Protein AF-A0A452XSV7-F1 (afdb_monomer_lite)

Organism: Aegilops tauschii subsp. strangulata (NCBI:txid200361)

Structure (mmCIF, N/CA/C/O backbone):
data_AF-A0A452XSV7-F1
#
_entry.id   AF-A0A452XSV7-F1
#
loop_
_atom_site.group_PDB
_atom_site.id
_atom_site.type_symbol
_atom_site.label_atom_id
_atom_site.label_alt_id
_atom_site.label_comp_id
_atom_site.label_asym_id
_atom_site.label_entity_id
_atom_site.label_seq_id
_atom_site.pdbx_PDB_ins_code
_atom_site.Cartn_x
_atom_site.Cartn_y
_atom_site.Cartn_z
_atom_site.occupancy
_atom_site.B_iso_or_equiv
_atom_site.auth_seq_id
_atom_site.auth_comp_id
_atom_site.auth_asym_id
_atom_site.auth_atom_id
_atom_site.pdbx_PDB_model_num
ATOM 1 N N . ASP A 1 1 ? -55.472 5.247 22.902 1.00 53.59 1 ASP A N 1
ATOM 2 C CA . ASP A 1 1 ? -54.547 4.288 22.271 1.00 53.59 1 ASP A CA 1
ATOM 3 C C . ASP A 1 1 ? -53.334 4.988 21.694 1.00 53.59 1 ASP A C 1
ATOM 5 O O . ASP A 1 1 ? -53.456 5.799 20.784 1.00 53.59 1 ASP A O 1
ATOM 9 N N . THR A 1 2 ? -52.166 4.745 22.281 1.00 67.69 2 THR A N 1
ATOM 10 C CA . THR A 1 2 ? -50.875 5.233 21.781 1.00 67.69 2 THR A CA 1
ATOM 11 C C . THR A 1 2 ? -50.375 4.267 20.703 1.00 67.69 2 THR A C 1
ATOM 13 O O . THR A 1 2 ? -50.381 3.059 20.945 1.00 67.69 2 THR A O 1
ATOM 16 N N . PRO A 1 3 ? -49.940 4.747 19.525 1.00 73.38 3 PRO A N 1
ATOM 17 C CA . PRO A 1 3 ? -49.461 3.866 18.467 1.00 73.38 3 PRO A CA 1
ATOM 18 C C . PRO A 1 3 ? -48.168 3.149 18.893 1.00 73.38 3 PRO A C 1
ATOM 20 O O . PRO A 1 3 ? -47.402 3.689 19.702 1.00 73.38 3 PRO A O 1
ATOM 23 N N . PRO A 1 4 ? -47.897 1.943 18.359 1.00 75.38 4 PRO A N 1
ATOM 24 C CA . PRO A 1 4 ? -46.691 1.201 18.692 1.00 75.38 4 PRO A CA 1
ATOM 25 C C . PRO A 1 4 ? -45.455 2.000 18.263 1.00 75.38 4 PRO A C 1
ATOM 27 O O . PRO A 1 4 ? -45.307 2.379 17.102 1.00 75.38 4 PRO A O 1
ATOM 30 N N . ARG A 1 5 ? -44.559 2.272 19.218 1.00 76.56 5 ARG A N 1
ATOM 31 C CA . ARG A 1 5 ? -43.235 2.826 18.918 1.00 76.56 5 ARG A CA 1
ATOM 32 C C . ARG A 1 5 ? -42.434 1.764 18.175 1.00 76.56 5 ARG A C 1
ATOM 34 O O . ARG A 1 5 ? -42.193 0.689 18.720 1.00 76.56 5 ARG A O 1
ATOM 41 N N . TRP A 1 6 ? -42.014 2.076 16.954 1.00 80.94 6 TRP A N 1
ATOM 42 C CA . TRP A 1 6 ? -41.057 1.255 16.220 1.00 80.94 6 TRP A CA 1
ATOM 43 C C . TRP A 1 6 ? -39.777 1.071 17.052 1.00 80.94 6 TRP A C 1
ATOM 45 O O . TRP A 1 6 ? -39.367 2.006 17.752 1.00 80.94 6 TRP A O 1
ATOM 55 N N . PRO A 1 7 ? -39.160 -0.123 17.028 1.00 83.88 7 PRO A N 1
ATOM 56 C CA . PRO A 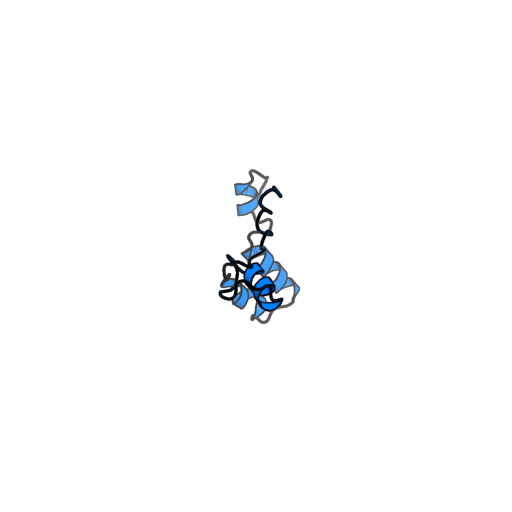1 7 ? -37.908 -0.348 17.732 1.00 83.88 7 PRO A CA 1
ATOM 57 C C . PRO A 1 7 ? -36.814 0.577 17.172 1.00 83.88 7 PRO A C 1
ATOM 59 O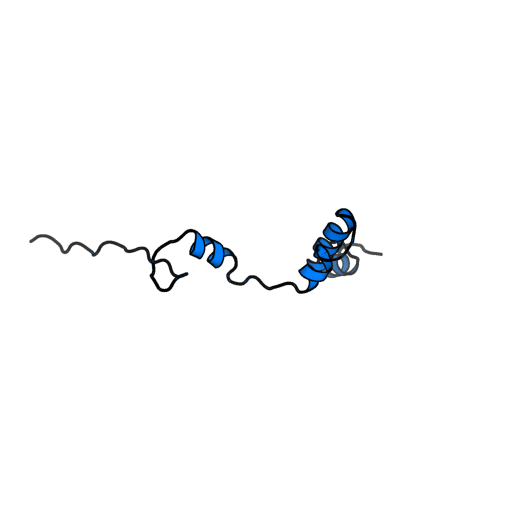 O . PRO A 1 7 ? -36.801 0.845 15.972 1.00 83.88 7 PRO A O 1
ATOM 62 N N . PRO A 1 8 ? -35.902 1.079 18.021 1.00 83.94 8 PRO A N 1
ATOM 63 C CA . PRO A 1 8 ? -34.822 1.946 17.572 1.00 83.94 8 PRO A CA 1
ATOM 64 C C . PRO A 1 8 ? -33.840 1.180 16.680 1.00 83.94 8 PRO A C 1
ATOM 66 O O . PRO A 1 8 ? -33.454 0.050 17.004 1.00 83.94 8 PRO A O 1
ATOM 69 N N . ASP A 1 9 ? -33.399 1.824 15.600 1.00 85.00 9 ASP A N 1
ATOM 70 C CA . ASP A 1 9 ? -32.376 1.287 14.705 1.00 85.00 9 ASP A CA 1
ATOM 71 C C . ASP A 1 9 ? -31.071 1.012 15.462 1.00 85.00 9 ASP A C 1
ATOM 73 O O . ASP A 1 9 ? -30.616 1.806 16.292 1.00 85.00 9 ASP A O 1
ATOM 77 N N . ARG A 1 10 ? -30.448 -0.135 15.169 1.00 81.75 10 ARG A N 1
ATOM 78 C CA . ARG A 1 10 ? -29.183 -0.559 15.780 1.00 81.75 10 ARG A CA 1
ATOM 79 C C . ARG A 1 10 ? -28.099 -0.689 14.722 1.00 81.75 10 ARG A C 1
ATOM 81 O O . ARG A 1 10 ? -28.228 -1.468 13.782 1.00 81.75 10 ARG A O 1
ATOM 88 N N . LEU A 1 11 ? -26.995 0.026 14.922 1.00 82.44 11 LEU A N 1
ATOM 89 C CA . LEU A 1 11 ? -25.794 -0.119 14.107 1.00 82.44 11 LEU A CA 1
ATOM 90 C C . LEU A 1 11 ? -24.956 -1.288 14.645 1.00 82.44 11 LEU A C 1
ATOM 92 O O . LEU A 1 11 ? -24.523 -1.254 15.795 1.00 82.44 11 LEU A O 1
ATOM 96 N N . GLN A 1 12 ? -24.716 -2.310 13.822 1.00 87.00 12 GLN A N 1
ATOM 97 C CA . GLN A 1 12 ? -23.827 -3.425 14.162 1.00 87.00 12 GLN A CA 1
ATOM 98 C C . GLN A 1 12 ? -22.566 -3.398 13.304 1.00 87.00 12 GLN A C 1
ATOM 100 O O . GLN A 1 12 ? -22.612 -3.276 12.077 1.00 87.00 12 GLN A O 1
ATOM 105 N N . TRP A 1 13 ? -21.418 -3.533 13.959 1.00 91.44 13 TRP A N 1
ATOM 106 C CA . TRP A 1 13 ? -20.131 -3.603 13.294 1.00 91.44 13 TRP A CA 1
ATOM 107 C C . TRP A 1 13 ? -19.857 -5.022 12.786 1.00 91.44 13 TRP A C 1
ATOM 109 O O . TRP A 1 13 ? -19.554 -5.928 13.551 1.00 91.44 13 TRP A O 1
ATOM 119 N N . LYS A 1 14 ? -19.931 -5.216 11.468 1.00 88.81 14 LYS A N 1
ATOM 120 C CA . LYS A 1 14 ? -19.796 -6.536 10.824 1.00 88.81 14 LYS A CA 1
ATOM 121 C C . LYS A 1 14 ? -18.381 -7.130 10.815 1.00 88.81 14 LYS A C 1
ATOM 123 O O . LYS A 1 14 ? -18.208 -8.277 10.421 1.00 88.81 14 LYS A O 1
ATOM 128 N N . TRP A 1 15 ? -17.367 -6.346 11.180 1.00 84.94 15 TRP A N 1
ATOM 129 C CA . TRP A 1 15 ? -15.958 -6.748 11.081 1.00 84.94 15 TRP A CA 1
ATOM 130 C C . TRP A 1 15 ? -15.382 -7.279 12.398 1.00 84.94 15 TRP A C 1
ATOM 132 O O . TRP A 1 15 ? -14.173 -7.480 12.506 1.00 84.94 15 TRP A O 1
ATOM 142 N N . ASN A 1 16 ? -16.224 -7.515 13.406 1.00 86.06 16 ASN A N 1
ATOM 143 C CA . ASN A 1 16 ? -15.862 -8.315 14.568 1.00 86.06 16 ASN A CA 1
ATOM 144 C C . ASN A 1 16 ? -17.046 -9.137 15.090 1.00 86.06 16 ASN A C 1
ATOM 146 O O . ASN A 1 16 ? -18.206 -8.840 14.823 1.00 86.06 16 ASN A O 1
ATOM 150 N N . ALA A 1 17 ? -16.734 -10.180 15.859 1.00 84.06 17 ALA A N 1
ATOM 151 C CA . ALA A 1 17 ? -17.744 -11.063 16.437 1.00 84.06 17 ALA A CA 1
ATOM 152 C C . ALA A 1 17 ? -18.574 -10.391 17.546 1.00 84.06 17 ALA A C 1
ATOM 154 O O . ALA A 1 17 ? -19.689 -10.821 17.817 1.00 84.06 17 ALA A O 1
ATOM 155 N N . SER A 1 18 ? -18.047 -9.340 18.189 1.00 85.44 18 SER A N 1
ATOM 156 C CA . SER A 1 18 ? -18.758 -8.610 19.245 1.00 85.44 18 SER A CA 1
ATOM 157 C C . SER A 1 18 ? -19.779 -7.600 18.715 1.00 85.44 18 SER A C 1
ATOM 159 O O . SER A 1 18 ? -20.549 -7.062 19.503 1.00 85.44 18 SER A O 1
ATOM 161 N N . GLY A 1 19 ? -19.795 -7.318 17.408 1.00 87.62 19 GLY A N 1
ATOM 162 C CA . GLY A 1 19 ? -20.687 -6.332 16.798 1.00 87.62 19 GLY A CA 1
ATOM 163 C C . GLY A 1 19 ? -20.385 -4.878 17.182 1.00 87.62 19 GLY A C 1
ATOM 164 O O . GLY A 1 19 ? -21.131 -3.981 16.786 1.00 87.62 19 GLY A O 1
ATOM 165 N N . THR A 1 20 ? -19.304 -4.622 17.926 1.00 89.06 20 THR A N 1
ATOM 166 C CA . THR A 1 20 ? -18.965 -3.306 18.490 1.00 89.06 20 THR A CA 1
ATOM 167 C C . THR A 1 20 ? -17.826 -2.659 17.721 1.00 89.06 20 THR A C 1
ATOM 169 O O . THR A 1 20 ? -16.800 -3.283 17.485 1.00 89.06 20 THR A O 1
ATOM 172 N N . TYR A 1 21 ? -17.935 -1.381 17.379 1.00 89.81 21 TYR A N 1
ATOM 173 C CA . TYR A 1 21 ? -16.835 -0.677 16.722 1.00 89.81 21 TYR A CA 1
ATOM 174 C C . TYR A 1 21 ? -15.572 -0.620 17.600 1.00 89.81 21 TYR A C 1
ATOM 176 O O . TYR A 1 21 ? -15.633 -0.255 18.774 1.00 89.81 21 TYR A O 1
ATOM 184 N N . THR A 1 22 ? -14.409 -0.910 17.011 1.00 91.69 22 THR A N 1
ATOM 185 C CA . THR A 1 22 ? -13.102 -0.624 17.619 1.00 91.69 22 THR A CA 1
ATOM 186 C C . THR A 1 22 ? -12.144 -0.068 16.571 1.00 91.69 22 THR A C 1
ATOM 188 O O . THR A 1 22 ? -12.177 -0.489 15.416 1.00 91.69 22 THR A O 1
ATOM 191 N N . ALA A 1 23 ? -11.236 0.828 16.973 1.00 93.00 23 ALA A N 1
ATOM 192 C CA . ALA A 1 23 ? -10.216 1.369 16.067 1.00 93.00 23 ALA A CA 1
ATOM 193 C C . ALA A 1 23 ? -9.321 0.269 15.457 1.00 93.00 23 ALA A C 1
ATOM 195 O O . ALA A 1 23 ? -8.890 0.353 14.311 1.00 93.00 23 ALA A O 1
ATOM 196 N N . GLN A 1 24 ? -9.078 -0.809 16.205 1.00 91.00 24 GLN A N 1
ATOM 197 C CA . GLN A 1 24 ? -8.336 -1.967 15.712 1.00 91.00 24 GLN A CA 1
ATOM 198 C C . GLN A 1 24 ? -9.095 -2.713 14.605 1.00 91.00 24 GLN A C 1
ATOM 200 O O . GLN A 1 24 ? -8.510 -3.064 13.582 1.00 91.00 24 GLN A O 1
ATOM 205 N N . SER A 1 25 ? -10.395 -2.964 14.792 1.00 91.69 25 SER A N 1
ATOM 206 C CA . SER A 1 25 ? -11.191 -3.695 13.800 1.00 91.69 25 SER A CA 1
ATOM 207 C C . SER A 1 25 ? -11.468 -2.866 12.547 1.00 91.69 25 SER A C 1
ATOM 209 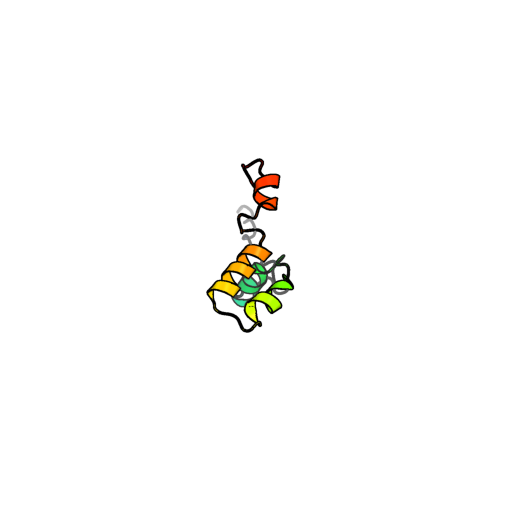O O . SER A 1 25 ? -11.517 -3.435 11.461 1.00 91.69 25 SER A O 1
ATOM 211 N N . SER A 1 26 ? -11.566 -1.537 12.650 1.00 90.69 26 SER A N 1
ATOM 212 C CA . SER A 1 26 ? -11.639 -0.654 11.477 1.00 90.69 26 SER A CA 1
ATOM 213 C C . SER A 1 26 ? -10.337 -0.631 10.677 1.00 90.69 26 SER A C 1
ATOM 215 O O . SER A 1 26 ? -10.371 -0.732 9.448 1.00 90.69 26 SER A O 1
ATOM 217 N N . TYR A 1 27 ? -9.188 -0.600 11.356 1.00 91.62 27 TYR A N 1
ATOM 218 C CA . TYR A 1 27 ? -7.892 -0.733 10.697 1.00 91.62 27 TYR A CA 1
ATOM 219 C C . TYR A 1 27 ? -7.786 -2.066 9.946 1.00 91.62 27 TYR A C 1
ATOM 221 O O . TYR A 1 27 ? -7.522 -2.072 8.748 1.00 91.62 27 TYR A O 1
ATOM 229 N N . LEU A 1 28 ? -8.081 -3.190 10.608 1.00 88.75 28 LEU A N 1
ATOM 230 C CA . LEU A 1 28 ? -8.034 -4.518 9.985 1.00 88.75 28 LEU A CA 1
ATOM 231 C C . LEU A 1 28 ? -9.035 -4.672 8.832 1.00 88.75 28 LEU A C 1
ATOM 233 O O . LEU A 1 28 ? -8.687 -5.247 7.802 1.00 88.75 28 LEU A O 1
ATOM 237 N N . ALA A 1 29 ? -10.240 -4.109 8.957 1.00 89.94 29 ALA A N 1
ATOM 238 C CA . ALA A 1 29 ? -11.238 -4.110 7.888 1.00 89.94 29 ALA A CA 1
ATOM 239 C C . ALA A 1 29 ? -10.736 -3.414 6.612 1.00 89.94 29 ALA A C 1
ATOM 241 O O . ALA A 1 29 ? -11.114 -3.806 5.511 1.00 89.94 29 ALA A O 1
ATOM 242 N N . THR A 1 30 ? -9.837 -2.434 6.736 1.00 88.81 30 THR A N 1
ATOM 243 C CA . THR A 1 30 ? -9.229 -1.748 5.582 1.00 88.81 30 THR A CA 1
ATOM 244 C C . THR A 1 30 ? -8.321 -2.679 4.765 1.00 88.81 30 THR A C 1
ATOM 246 O O . THR A 1 30 ? -8.142 -2.479 3.566 1.00 88.81 30 THR A O 1
ATOM 249 N N . PHE A 1 31 ? -7.785 -3.737 5.381 1.00 86.25 31 PHE A N 1
ATOM 250 C CA . PHE A 1 31 ? -6.981 -4.761 4.704 1.00 86.25 31 PHE A CA 1
ATOM 251 C C . PHE A 1 31 ? -7.810 -5.937 4.185 1.00 86.25 31 PHE A C 1
ATOM 253 O O . PHE A 1 31 ? -7.244 -6.868 3.603 1.00 86.25 31 PHE A O 1
ATOM 260 N N . HIS A 1 32 ? -9.128 -5.933 4.382 1.00 84.12 32 HIS A N 1
ATOM 261 C CA . HIS A 1 32 ? -9.979 -7.016 3.920 1.00 84.12 32 HIS A CA 1
ATOM 262 C C . HIS A 1 32 ? -9.982 -7.074 2.383 1.00 84.12 32 HIS A C 1
ATOM 264 O O . HIS A 1 32 ? -10.391 -6.129 1.714 1.00 84.12 32 HIS A O 1
ATOM 270 N N . GLY A 1 33 ? -9.499 -8.185 1.819 1.00 80.50 33 GLY A N 1
ATOM 271 C CA . GLY A 1 33 ? -9.279 -8.334 0.374 1.00 80.50 33 GLY A CA 1
ATOM 272 C C . GLY A 1 33 ? -7.912 -7.844 -0.120 1.00 80.50 33 GLY A C 1
ATOM 273 O O . GLY A 1 33 ? -7.650 -7.889 -1.320 1.00 80.50 33 GLY A O 1
ATOM 274 N N . SER A 1 34 ? -7.018 -7.406 0.774 1.00 80.50 34 SER A N 1
ATOM 275 C CA . SER A 1 34 ? -5.637 -7.115 0.392 1.00 80.50 34 SER A CA 1
ATOM 276 C C . SER A 1 34 ? -4.894 -8.406 0.036 1.00 80.50 34 SER A C 1
ATOM 278 O O . SER A 1 34 ? -4.869 -9.378 0.790 1.00 80.50 34 SER A O 1
ATOM 280 N N . THR A 1 35 ? -4.281 -8.425 -1.142 1.00 74.62 35 THR A N 1
ATOM 281 C CA . THR A 1 35 ? -3.428 -9.527 -1.588 1.00 74.62 35 THR A CA 1
ATOM 282 C C . THR A 1 35 ? -1.980 -9.227 -1.232 1.00 74.62 35 THR A C 1
ATOM 284 O O . THR A 1 35 ? -1.454 -8.169 -1.582 1.00 74.62 35 THR A O 1
ATOM 287 N N . SER A 1 36 ? -1.307 -10.167 -0.569 1.00 68.06 36 SER A N 1
ATOM 288 C CA . SER A 1 36 ? 0.134 -10.066 -0.331 1.00 68.06 36 SER A CA 1
ATOM 289 C C . SER A 1 36 ? 0.878 -10.181 -1.663 1.00 68.06 36 SER A C 1
ATOM 291 O O . SER A 1 36 ? 0.850 -11.232 -2.297 1.00 68.06 36 SER A O 1
ATOM 293 N N . CYS A 1 37 ? 1.537 -9.108 -2.106 1.00 69.00 37 CYS A N 1
ATOM 294 C CA . CYS A 1 37 ? 2.396 -9.141 -3.290 1.00 69.00 37 CYS A CA 1
ATOM 295 C C . CYS A 1 37 ? 3.766 -9.713 -2.898 1.00 69.00 37 CYS A C 1
ATOM 297 O O . CYS A 1 37 ? 4.545 -8.971 -2.307 1.00 69.00 37 CYS A O 1
ATOM 299 N N . PRO A 1 38 ? 4.141 -10.962 -3.234 1.00 66.19 38 PRO A N 1
ATOM 300 C CA . PRO A 1 38 ? 5.423 -11.555 -2.817 1.00 66.19 38 PRO A CA 1
ATOM 301 C C . PRO A 1 38 ? 6.656 -10.725 -3.229 1.00 66.19 38 PRO A C 1
ATOM 303 O O . PRO A 1 38 ? 7.694 -10.766 -2.565 1.00 66.19 38 PRO A O 1
ATOM 306 N N . ALA A 1 39 ? 6.518 -9.881 -4.257 1.00 69.94 39 ALA A N 1
ATOM 307 C CA . ALA A 1 39 ? 7.520 -8.905 -4.679 1.00 69.94 39 ALA A CA 1
ATOM 308 C C . ALA A 1 39 ? 7.820 -7.800 -3.642 1.00 69.94 39 ALA A C 1
ATOM 310 O O . ALA A 1 39 ? 8.843 -7.125 -3.769 1.00 69.94 39 ALA A O 1
ATOM 311 N N . TRP A 1 40 ? 6.994 -7.610 -2.600 1.00 74.69 40 TRP A N 1
ATOM 312 C CA . TRP A 1 40 ? 7.236 -6.605 -1.556 1.00 74.69 40 TRP A CA 1
ATOM 313 C C . TRP A 1 40 ? 8.557 -6.873 -0.831 1.00 74.69 40 TRP A C 1
ATOM 315 O O . TRP A 1 40 ? 9.317 -5.945 -0.561 1.00 74.69 40 TRP A O 1
ATOM 325 N N . LYS A 1 41 ? 8.870 -8.148 -0.574 1.00 75.56 41 LYS A N 1
ATOM 326 C CA . LYS A 1 41 ? 10.088 -8.546 0.136 1.00 75.56 41 LYS A CA 1
ATOM 327 C C . LYS A 1 41 ? 11.318 -8.301 -0.733 1.00 75.56 41 LYS A C 1
ATOM 329 O O . LYS A 1 41 ? 12.289 -7.738 -0.251 1.00 75.56 41 LYS A O 1
ATOM 334 N N . LEU A 1 42 ? 11.250 -8.639 -2.019 1.00 72.94 42 LEU A N 1
ATOM 335 C CA . LEU A 1 42 ? 12.313 -8.349 -2.989 1.00 72.94 42 LEU A CA 1
ATOM 336 C C . LEU A 1 42 ? 12.553 -6.840 -3.134 1.00 72.94 42 LEU A C 1
ATOM 338 O O . LEU A 1 42 ? 13.692 -6.386 -3.100 1.00 72.94 42 LEU A O 1
ATOM 342 N N . THR A 1 43 ? 11.477 -6.061 -3.213 1.00 77.94 43 THR A N 1
ATOM 343 C CA . THR A 1 43 ? 11.545 -4.611 -3.431 1.00 77.94 43 THR A CA 1
ATOM 344 C C . THR A 1 43 ? 12.065 -3.859 -2.206 1.00 77.94 43 THR A C 1
ATOM 346 O O . THR A 1 43 ? 12.903 -2.968 -2.327 1.00 77.94 43 THR A O 1
ATOM 349 N N . TRP A 1 44 ? 11.592 -4.210 -1.007 1.00 78.69 44 TRP A N 1
ATOM 350 C CA . TRP A 1 44 ? 11.884 -3.444 0.207 1.00 78.69 44 TRP A CA 1
ATOM 351 C C . TRP A 1 44 ? 13.034 -4.020 1.039 1.00 78.69 44 TRP A C 1
ATOM 353 O O . TRP A 1 44 ? 13.798 -3.239 1.613 1.00 78.69 44 TRP A O 1
ATOM 363 N N . LYS A 1 45 ? 13.208 -5.350 1.067 1.00 78.38 45 LYS A N 1
ATOM 364 C CA . LYS A 1 45 ? 14.243 -6.039 1.864 1.00 78.38 45 LYS A CA 1
ATOM 365 C C . LYS A 1 45 ? 15.612 -6.087 1.170 1.00 78.38 45 LYS A C 1
ATOM 367 O O . LYS A 1 45 ? 16.608 -6.342 1.837 1.00 78.38 45 LYS A O 1
ATOM 372 N N . GLY A 1 46 ? 15.676 -5.848 -0.142 1.00 76.50 46 GLY A N 1
ATOM 373 C CA . GLY A 1 46 ? 16.938 -5.780 -0.881 1.00 76.50 46 GLY A CA 1
ATOM 374 C C . GLY A 1 46 ? 17.795 -4.574 -0.482 1.00 76.50 46 GLY A C 1
ATOM 375 O O . GLY A 1 46 ? 17.274 -3.513 -0.119 1.00 76.50 46 GLY A O 1
ATOM 376 N N . TRP A 1 47 ? 19.116 -4.720 -0.572 1.00 75.69 47 TRP A N 1
ATOM 377 C CA . TRP A 1 47 ? 20.031 -3.581 -0.554 1.00 75.69 47 TRP A CA 1
ATOM 378 C C . TRP A 1 47 ? 19.951 -2.883 -1.909 1.00 75.69 47 TRP A C 1
ATOM 380 O O . TRP A 1 47 ? 20.270 -3.457 -2.943 1.00 75.69 47 TRP A O 1
ATOM 390 N N . GLY A 1 48 ? 19.461 -1.652 -1.907 1.00 82.56 48 GLY A N 1
ATOM 391 C CA . GLY A 1 48 ? 19.295 -0.867 -3.117 1.00 82.56 48 GLY A CA 1
ATOM 392 C C . GLY A 1 48 ? 18.978 0.580 -2.757 1.00 82.56 48 GLY A C 1
ATOM 393 O O . GLY A 1 48 ? 18.298 0.811 -1.749 1.00 82.56 48 GLY A O 1
ATOM 394 N N . PRO A 1 49 ? 19.441 1.562 -3.547 1.00 87.06 49 PRO A N 1
ATOM 395 C CA . PRO A 1 49 ? 19.071 2.956 -3.352 1.00 87.06 49 PRO A CA 1
ATOM 396 C C . PRO A 1 49 ? 17.541 3.135 -3.376 1.00 87.06 49 PRO A C 1
ATOM 398 O O . PRO A 1 49 ? 16.863 2.438 -4.139 1.00 87.06 49 PRO A O 1
ATOM 401 N N . PRO A 1 50 ? 16.972 4.100 -2.627 1.00 83.44 50 PRO A N 1
ATOM 402 C CA . PRO A 1 50 ? 15.523 4.331 -2.580 1.00 83.44 50 PRO A CA 1
ATOM 403 C C . PRO A 1 50 ? 14.868 4.482 -3.961 1.00 83.44 50 PRO A C 1
ATOM 405 O O . PRO A 1 50 ? 13.763 3.994 -4.181 1.00 83.44 50 PRO A O 1
ATOM 408 N N . ARG A 1 51 ? 15.583 5.087 -4.921 1.00 84.25 51 ARG A N 1
ATOM 409 C CA . ARG A 1 51 ? 15.126 5.256 -6.311 1.00 84.25 51 ARG A CA 1
ATOM 410 C C . ARG A 1 51 ? 14.879 3.920 -7.020 1.00 84.25 51 ARG A C 1
ATOM 412 O O . ARG A 1 51 ? 13.889 3.782 -7.731 1.00 84.25 51 ARG A O 1
ATOM 419 N N . VAL A 1 52 ? 15.741 2.931 -6.785 1.00 84.12 52 VAL A N 1
ATOM 420 C CA . VAL A 1 52 ? 15.636 1.590 -7.381 1.00 84.12 52 VAL A CA 1
ATOM 421 C C . VAL A 1 52 ? 14.463 0.827 -6.772 1.00 84.12 52 VAL A C 1
ATOM 423 O O . VAL A 1 52 ? 13.680 0.221 -7.499 1.00 84.12 52 VAL A O 1
ATOM 426 N N . LYS A 1 53 ? 14.282 0.919 -5.448 1.00 85.25 53 LYS A N 1
ATOM 427 C CA . LYS A 1 53 ? 13.144 0.302 -4.747 1.00 85.25 53 LYS A CA 1
ATOM 428 C C . LYS A 1 53 ? 11.812 0.883 -5.216 1.00 85.25 53 LYS A C 1
ATOM 430 O O . LYS A 1 53 ? 10.883 0.138 -5.510 1.00 85.25 53 LYS A O 1
ATOM 435 N N . PHE A 1 54 ? 11.736 2.206 -5.344 1.00 83.06 54 PHE A N 1
ATOM 436 C CA . PHE A 1 54 ? 10.537 2.886 -5.826 1.00 83.06 54 PHE A CA 1
ATOM 437 C C . PHE A 1 54 ? 10.190 2.486 -7.266 1.00 83.06 54 PHE A C 1
ATOM 439 O O . PHE A 1 54 ? 9.037 2.170 -7.557 1.00 83.06 54 PHE A O 1
ATOM 446 N N . PHE A 1 55 ? 11.189 2.420 -8.151 1.00 84.44 55 PHE A N 1
ATOM 447 C CA . PHE A 1 55 ? 10.992 1.948 -9.520 1.00 84.44 55 PHE A CA 1
ATOM 448 C C . PHE A 1 55 ? 10.516 0.490 -9.567 1.00 84.44 55 PHE A C 1
ATOM 450 O O . PHE A 1 55 ? 9.521 0.199 -10.227 1.00 84.44 55 PHE A O 1
ATOM 457 N N . HIS A 1 56 ? 11.164 -0.418 -8.830 1.00 82.69 56 HIS A N 1
ATOM 458 C CA . HIS A 1 56 ? 10.748 -1.822 -8.761 1.00 82.69 56 HIS A CA 1
ATOM 459 C C . HIS A 1 56 ? 9.329 -1.989 -8.213 1.00 82.69 56 HIS A C 1
ATOM 461 O O . HIS A 1 56 ? 8.564 -2.803 -8.731 1.00 82.69 56 HIS A O 1
ATOM 467 N N . TRP A 1 57 ? 8.947 -1.195 -7.210 1.00 83.69 57 TRP A N 1
ATOM 468 C CA . TRP A 1 57 ? 7.587 -1.185 -6.682 1.00 83.69 57 TRP A CA 1
ATOM 469 C C . TRP A 1 57 ? 6.576 -0.796 -7.766 1.00 83.69 57 TRP A C 1
ATOM 471 O O . TRP A 1 57 ? 5.620 -1.536 -8.007 1.00 83.69 57 TRP A O 1
ATOM 481 N N . LEU A 1 58 ? 6.819 0.305 -8.485 1.00 85.56 58 LEU A N 1
ATOM 482 C CA . LEU A 1 58 ? 5.967 0.733 -9.597 1.00 85.56 58 LEU A CA 1
ATOM 483 C C . LEU A 1 58 ? 5.916 -0.303 -10.726 1.00 85.56 58 LEU A C 1
ATOM 485 O O . LEU A 1 58 ? 4.840 -0.551 -11.271 1.00 85.56 58 LEU A O 1
ATOM 489 N N . ALA A 1 59 ? 7.043 -0.937 -11.046 1.00 83.19 59 ALA A N 1
ATOM 490 C CA . ALA A 1 59 ? 7.113 -1.989 -12.052 1.00 83.19 59 ALA A CA 1
ATOM 491 C C . ALA A 1 59 ? 6.273 -3.208 -11.640 1.00 83.19 59 ALA A C 1
ATOM 493 O O . ALA A 1 59 ? 5.472 -3.692 -12.436 1.00 83.19 59 ALA A O 1
ATOM 494 N N . SER A 1 60 ? 6.369 -3.644 -10.377 1.00 78.94 60 SER A N 1
ATOM 495 C CA . SER A 1 60 ? 5.587 -4.769 -9.840 1.00 78.94 60 SER A CA 1
ATOM 496 C C . SER A 1 60 ? 4.077 -4.506 -9.820 1.00 78.94 60 SER A C 1
ATOM 498 O O . SER A 1 60 ? 3.285 -5.425 -9.995 1.00 78.94 60 SER A O 1
ATOM 500 N N . LEU A 1 61 ? 3.672 -3.241 -9.671 1.00 78.88 61 LEU A N 1
ATOM 501 C CA . LEU A 1 61 ? 2.275 -2.813 -9.766 1.00 78.88 61 LEU A CA 1
ATOM 502 C C . LEU A 1 61 ? 1.795 -2.652 -11.219 1.00 78.88 61 LEU A C 1
ATOM 504 O O . LEU A 1 61 ? 0.672 -2.198 -11.445 1.00 78.88 61 LEU A O 1
ATOM 508 N N . GLY A 1 62 ? 2.651 -2.932 -12.209 1.00 75.50 62 GLY A N 1
ATOM 509 C C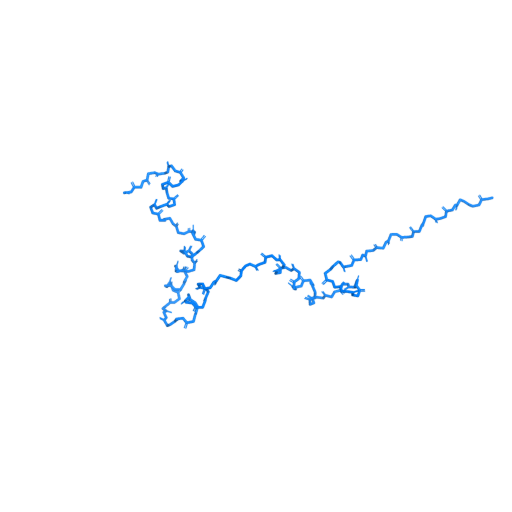A . GLY A 1 62 ? 2.378 -2.654 -13.615 1.00 75.50 62 GLY A CA 1
ATOM 510 C C . GLY A 1 62 ? 2.119 -1.171 -13.870 1.00 75.50 62 GLY A C 1
ATOM 511 O O . GLY A 1 62 ? 1.377 -0.835 -14.786 1.00 75.50 62 GLY A O 1
ATOM 512 N N . ARG A 1 63 ? 2.656 -0.277 -13.027 1.00 78.81 63 ARG A N 1
ATOM 513 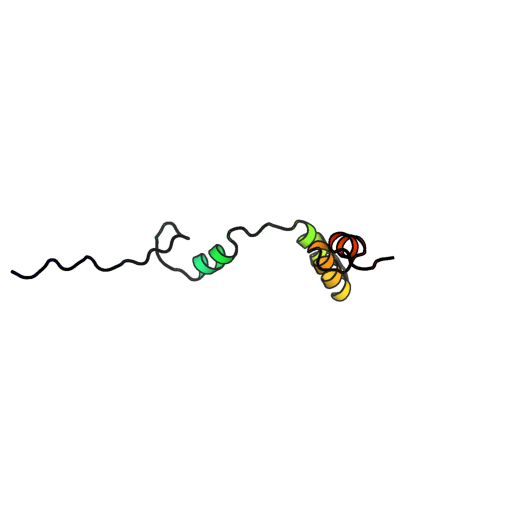C CA . ARG A 1 63 ? 2.444 1.174 -13.097 1.00 78.81 63 ARG A CA 1
ATOM 514 C C . ARG A 1 63 ? 3.486 1.899 -13.944 1.00 78.81 63 ARG A C 1
ATOM 516 O O . ARG A 1 63 ? 3.224 3.031 -14.341 1.00 78.81 63 ARG A O 1
ATOM 523 N N . CYS A 1 64 ? 4.600 1.251 -14.276 1.00 80.19 64 CYS A N 1
ATOM 524 C CA . CYS A 1 64 ? 5.564 1.785 -15.233 1.00 80.19 64 CYS A CA 1
ATOM 525 C C . CYS A 1 64 ? 4.998 1.768 -16.661 1.00 80.19 64 CYS A C 1
ATOM 527 O O . CYS A 1 64 ? 4.220 0.886 -17.033 1.00 80.19 64 CYS A O 1
ATOM 529 N N . TRP A 1 65 ? 5.394 2.755 -17.463 1.00 71.44 65 TRP A N 1
ATOM 530 C CA . TRP A 1 65 ? 5.164 2.769 -18.906 1.00 71.44 65 TRP A CA 1
ATOM 531 C C . TRP A 1 65 ? 6.170 1.839 -19.586 1.00 71.44 65 TRP A C 1
ATOM 533 O O . TRP A 1 65 ? 7.152 2.281 -20.169 1.00 71.44 65 TRP A O 1
ATOM 543 N N . THR A 1 66 ? 5.964 0.533 -19.440 1.00 79.56 66 THR A N 1
ATOM 544 C CA . THR A 1 66 ? 6.689 -0.468 -20.229 1.00 79.56 66 THR A CA 1
ATOM 545 C C . THR A 1 66 ? 6.028 -0.630 -21.597 1.00 79.56 66 THR A C 1
ATOM 547 O O . THR A 1 66 ? 4.820 -0.400 -21.729 1.00 79.56 66 THR A O 1
ATOM 550 N N . ALA A 1 67 ? 6.802 -1.046 -22.605 1.00 78.25 67 ALA A N 1
ATOM 551 C CA . ALA A 1 67 ? 6.304 -1.302 -23.959 1.00 78.25 67 ALA A CA 1
ATOM 552 C C . ALA A 1 67 ? 5.068 -2.225 -23.949 1.00 78.25 67 ALA A C 1
ATOM 554 O O . ALA A 1 67 ? 4.051 -1.889 -24.546 1.00 78.25 67 ALA A O 1
ATOM 555 N N . ASP A 1 68 ? 5.069 -3.281 -23.124 1.00 78.12 68 ASP A N 1
ATOM 556 C CA . ASP A 1 68 ? 3.922 -4.194 -22.959 1.00 78.12 68 ASP A CA 1
ATOM 557 C C . ASP A 1 68 ? 2.639 -3.513 -22.456 1.00 78.12 68 ASP A C 1
ATOM 559 O O . ASP A 1 68 ? 1.517 -3.953 -22.723 1.00 78.12 68 ASP A O 1
ATOM 563 N N . ARG A 1 69 ? 2.766 -2.456 -21.646 1.00 78.50 69 ARG A N 1
ATOM 564 C CA . ARG A 1 69 ? 1.612 -1.706 -21.137 1.00 78.50 69 ARG A CA 1
ATOM 565 C C . ARG A 1 69 ? 1.111 -0.685 -22.154 1.00 78.50 69 ARG A C 1
ATOM 567 O O . ARG A 1 69 ? -0.097 -0.456 -22.208 1.00 78.50 69 ARG A O 1
ATOM 574 N N . LEU A 1 70 ? 2.017 -0.094 -22.934 1.00 82.94 70 LEU A N 1
ATOM 575 C CA . LEU A 1 70 ? 1.675 0.758 -24.074 1.00 82.94 70 LEU A CA 1
ATOM 576 C C . LEU A 1 70 ? 0.932 -0.059 -25.143 1.00 82.94 70 LEU A C 1
ATOM 578 O O . LEU A 1 70 ? -0.168 0.333 -25.529 1.00 82.94 70 LEU A O 1
ATOM 582 N N . ALA A 1 71 ? 1.447 -1.243 -25.494 1.00 82.38 71 ALA A N 1
ATOM 583 C CA . ALA A 1 71 ? 0.838 -2.177 -26.444 1.00 82.38 71 ALA A CA 1
ATOM 584 C C . ALA A 1 71 ? -0.585 -2.587 -26.032 1.00 82.38 71 ALA A C 1
ATOM 586 O O . ALA A 1 71 ? -1.527 -2.455 -26.809 1.00 82.38 71 ALA A O 1
ATOM 587 N N . ARG A 1 72 ? -0.791 -2.974 -24.762 1.00 82.88 72 ARG A N 1
ATOM 588 C CA . ARG A 1 72 ? -2.132 -3.302 -24.229 1.00 82.88 72 ARG A CA 1
ATOM 589 C C . ARG A 1 72 ? -3.129 -2.142 -24.259 1.00 82.88 72 ARG A C 1
ATOM 591 O O . ARG A 1 72 ? -4.325 -2.371 -24.109 1.00 82.88 72 ARG A O 1
ATOM 598 N N . ARG A 1 73 ? -2.653 -0.904 -24.388 1.00 85.19 7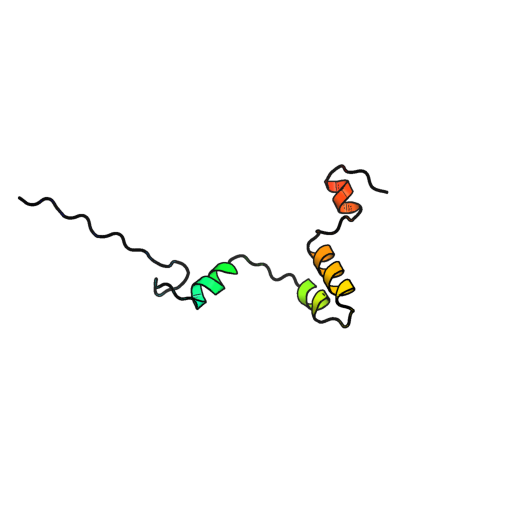3 ARG A N 1
ATOM 599 C CA . ARG A 1 73 ? -3.478 0.310 -24.440 1.00 85.19 73 ARG A CA 1
ATOM 600 C C . ARG A 1 73 ? -3.563 0.926 -25.838 1.00 85.19 73 ARG A C 1
ATOM 602 O O . ARG A 1 73 ? -4.180 1.976 -25.968 1.00 85.19 73 ARG A O 1
ATOM 609 N N . GLY A 1 74 ? -2.964 0.299 -26.854 1.00 86.50 74 GLY A N 1
ATOM 610 C CA . GLY A 1 74 ? -2.952 0.812 -28.226 1.00 86.50 74 GLY A CA 1
ATOM 611 C C . GLY A 1 74 ? -2.156 2.110 -28.397 1.00 86.50 74 GLY A C 1
ATOM 612 O O . GLY A 1 74 ? -2.447 2.889 -29.299 1.00 86.50 74 GLY A O 1
ATOM 613 N N . LEU A 1 75 ? -1.191 2.377 -27.513 1.00 85.31 75 LEU A N 1
ATOM 614 C CA . LEU A 1 75 ? -0.332 3.558 -27.601 1.00 85.31 75 LEU A CA 1
ATOM 615 C C . LEU A 1 75 ? 0.945 3.240 -28.393 1.00 85.31 75 LEU A C 1
ATOM 617 O O . LEU A 1 75 ? 1.410 2.100 -28.323 1.00 85.31 75 LEU A O 1
ATOM 621 N N . PRO A 1 76 ? 1.543 4.227 -29.093 1.00 83.00 76 PRO A N 1
ATOM 622 C CA . PRO A 1 76 ? 2.797 4.032 -29.813 1.00 83.00 76 PRO A CA 1
ATOM 623 C C . PRO A 1 76 ? 3.883 3.514 -28.870 1.00 83.00 76 PRO A C 1
ATOM 625 O O . PRO A 1 76 ? 4.081 4.055 -27.778 1.00 83.00 76 PRO A O 1
ATOM 628 N N . HIS A 1 77 ? 4.586 2.473 -29.294 1.00 77.19 77 HIS A N 1
ATOM 629 C CA . HIS A 1 77 ? 5.695 1.880 -28.563 1.00 77.19 77 HIS A CA 1
ATOM 630 C C . HIS A 1 77 ? 6.806 1.485 -29.551 1.00 77.19 77 HIS A C 1
ATOM 632 O O . HIS A 1 77 ? 6.494 1.241 -30.719 1.00 77.19 77 HIS A O 1
ATOM 638 N N . PRO A 1 78 ? 8.081 1.471 -29.118 1.00 74.38 78 PRO A N 1
ATOM 639 C CA . PRO A 1 78 ? 9.176 0.905 -29.903 1.00 74.38 78 PRO A CA 1
ATOM 640 C C . PRO A 1 78 ? 9.039 -0.613 -30.084 1.00 74.38 78 PRO A C 1
ATOM 642 O O . PRO A 1 78 ? 8.227 -1.238 -29.353 1.00 74.38 78 PRO A O 1
#

Foldseek 3Di:
DDDDDDDDDDQFDPQDPVSDDDPVSVVVVVCVVPDDQPCLCVLPVDPDDPVSSVVSVCVSVVNDPDQVVCVVVVHDDD

pLDDT: mean 81.45, std 6.95, range [53.59, 93.0]

InterPro domains:
  IPR026960 Reverse transcriptase zinc-binding domain [PF13966] (21-76)

Secondary structure (DSSP, 8-state):
-PPPPPPPP----TTSTT----HHHHHHHHTTT----THHHHHHHS---HHHHHHHHHHHTT-S--HHHHHTTT----

Radius of gyration: 23.91 Å; chains: 1; bounding box: 75×17×52 Å

Sequence (78 aa):
DTPPRWPPDRLQWKWNASGTYTAQSSYLATFHGSTSCPAWKLTWKGWGPPRVKFFHWLASLGRCWTADRLARRGLPHP